Protein AF-A0A023UH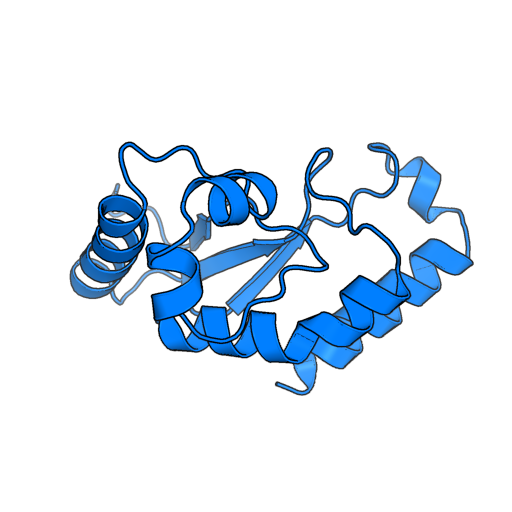D2-F1 (afdb_monomer_lite)

Foldseek 3Di:
DDPPAAEEEPAAFALLDDDDDVVRCLVCVVVVVLGGVDDDPHPVCVLVVLLVCCVVCVRHAYAHEYDDQRRYDPDLVSSLVCLVVVLVVCVVSVHNYYHYPDQVNNDPVVCVDPVSVVSVVSNVVSNVVD

Organism: Plasmodium relictum (NCBI:txid85471)

Secondary structure (DSSP, 8-state):
--TT--EEEEEEE-TT---S-HHHHHH-HHHHHHHB----S-HHHHHHHHHHHHHH-TTSEEEEEEE-TT---S-HHHHHHHHHHHHHHHHHHT--EEEEE--GGGSGGGGGSHHHHHHHHHHHHHHTT-

Radius of gyration: 14.9 Å; chains: 1; bounding box: 35×31×40 Å

InterPro domains:
  IPR001223 Glycoside hydrolase family 18, catalytic domain [PF00704] (8-129)
  IPR001223 Glycoside hydrolase family 18, catalytic domain [PS51910] (1-130)
  IPR017853 Glycoside hydrolase superfamily [SSF51445] (7-129)

Structure (mmCIF, N/CA/C/O backbone):
data_AF-A0A023UHD2-F1
#
_entry.id   AF-A0A023UHD2-F1
#
loop_
_atom_site.group_PDB
_atom_site.id
_atom_site.type_symbol
_atom_site.label_atom_id
_atom_site.label_alt_id
_atom_site.label_comp_id
_atom_site.label_asym_id
_atom_site.label_entity_id
_atom_site.label_seq_id
_atom_site.pdbx_PDB_ins_code
_atom_site.Cartn_x
_atom_site.Cartn_y
_atom_site.Cartn_z
_atom_site.occupancy
_atom_site.B_iso_or_equiv
_atom_site.auth_seq_id
_atom_site.auth_comp_id
_atom_site.auth_asym_id
_atom_site.auth_atom_id
_atom_site.pdbx_PDB_model_num
ATOM 1 N N . ILE A 1 1 ? -16.353 10.958 9.240 1.00 76.06 1 ILE A N 1
ATOM 2 C CA . ILE A 1 1 ? -16.731 10.467 7.891 1.00 76.06 1 ILE A CA 1
ATOM 3 C C . ILE A 1 1 ? -18.252 10.400 7.794 1.00 76.06 1 ILE A C 1
ATOM 5 O O . ILE A 1 1 ? -18.877 10.052 8.791 1.00 76.06 1 ILE A O 1
ATOM 9 N N . SER A 1 2 ? -18.831 10.785 6.648 1.00 87.00 2 SER A N 1
ATOM 10 C CA . SER A 1 2 ? -20.285 10.710 6.419 1.00 87.00 2 SER A CA 1
ATOM 11 C C . SER A 1 2 ? -20.798 9.273 6.627 1.00 87.00 2 SER A C 1
ATOM 13 O O . SER A 1 2 ? -20.087 8.331 6.258 1.00 87.00 2 SER A O 1
ATOM 15 N N . PRO A 1 3 ? -21.999 9.068 7.201 1.00 87.06 3 PRO A N 1
ATOM 16 C CA . PRO A 1 3 ? -22.605 7.737 7.288 1.00 87.06 3 PRO A CA 1
ATOM 17 C C . PRO A 1 3 ? -22.789 7.070 5.915 1.00 87.06 3 PRO A C 1
ATOM 19 O O . PRO A 1 3 ? -22.791 5.849 5.845 1.00 87.06 3 PRO A O 1
ATOM 22 N N . ASP A 1 4 ? -22.851 7.848 4.831 1.00 93.94 4 ASP A N 1
ATOM 23 C CA . ASP A 1 4 ? -23.072 7.335 3.470 1.00 93.94 4 ASP A CA 1
ATOM 24 C C . ASP A 1 4 ? -21.803 6.781 2.796 1.00 93.94 4 ASP A C 1
ATOM 26 O O . ASP A 1 4 ? -21.862 6.248 1.690 1.00 93.94 4 ASP A O 1
ATOM 30 N N . VAL A 1 5 ? -20.638 6.917 3.436 1.00 93.12 5 VAL A N 1
ATOM 31 C CA . VAL A 1 5 ? -19.379 6.351 2.934 1.00 93.12 5 VAL A CA 1
ATOM 32 C C . VAL A 1 5 ? -19.285 4.892 3.353 1.00 93.12 5 VAL A C 1
ATOM 34 O O . VAL A 1 5 ? -19.384 4.590 4.543 1.00 93.12 5 VAL A O 1
ATOM 37 N N . ASN A 1 6 ? -19.045 4.018 2.377 1.00 94.88 6 ASN A N 1
ATOM 38 C CA . ASN A 1 6 ? -18.867 2.574 2.546 1.00 94.88 6 ASN A CA 1
ATOM 39 C C . ASN A 1 6 ? -17.476 2.072 2.118 1.00 94.88 6 ASN A C 1
ATOM 41 O O . ASN A 1 6 ? -17.114 0.950 2.453 1.00 94.88 6 ASN A O 1
ATOM 45 N N . LEU A 1 7 ? -16.703 2.891 1.402 1.00 95.31 7 LEU A N 1
ATOM 46 C CA . LEU A 1 7 ? -15.370 2.576 0.905 1.00 95.31 7 LEU A CA 1
ATOM 47 C C . LEU A 1 7 ? -14.468 3.798 1.065 1.00 95.31 7 LEU A C 1
ATOM 49 O O . LEU A 1 7 ? -14.838 4.908 0.678 1.00 95.31 7 LEU A O 1
ATOM 53 N N . LEU A 1 8 ? -13.292 3.584 1.639 1.00 92.94 8 LEU A N 1
ATOM 54 C CA . LEU A 1 8 ? -12.259 4.589 1.815 1.00 92.94 8 LEU A CA 1
ATOM 55 C C . LEU A 1 8 ? -10.948 4.080 1.221 1.00 92.94 8 LEU A C 1
ATOM 57 O O . LEU A 1 8 ? -10.444 3.036 1.628 1.00 92.94 8 LEU A O 1
ATOM 61 N N . TYR A 1 9 ? -10.377 4.871 0.321 1.00 91.94 9 TYR A N 1
ATOM 62 C CA . TYR A 1 9 ? -9.018 4.689 -0.169 1.00 91.94 9 TYR A CA 1
ATOM 63 C C . TYR A 1 9 ? -8.084 5.585 0.638 1.00 91.94 9 TYR A C 1
ATOM 65 O O . TYR A 1 9 ? -8.305 6.794 0.740 1.00 91.94 9 TYR A O 1
ATOM 73 N N . LEU A 1 10 ? -7.049 4.994 1.225 1.00 89.00 10 LEU A N 1
ATOM 74 C CA . LEU A 1 10 ? -5.942 5.726 1.815 1.00 89.00 10 LEU A CA 1
ATOM 75 C C . LEU A 1 10 ? -4.848 5.842 0.761 1.00 89.00 10 LEU A C 1
ATOM 77 O O . LEU A 1 10 ? -4.076 4.912 0.531 1.00 89.00 10 LEU A O 1
ATOM 81 N N . SER A 1 11 ? -4.842 6.993 0.102 1.00 87.50 11 SER A N 1
ATOM 82 C CA . SER A 1 11 ? -3.989 7.297 -1.038 1.00 87.50 11 SER A CA 1
ATOM 83 C C . SER A 1 11 ? -2.846 8.228 -0.622 1.00 87.50 11 SER A C 1
ATOM 85 O O . SER A 1 11 ? -3.090 9.261 -0.004 1.00 87.50 11 SER A O 1
ATOM 87 N N . PHE A 1 12 ? -1.579 7.938 -0.909 1.00 88.25 12 PHE A N 1
ATOM 88 C CA . PHE A 1 12 ? -1.034 6.807 -1.675 1.00 88.25 12 PHE A CA 1
ATOM 89 C C . PHE A 1 12 ? 0.155 6.163 -0.955 1.00 88.25 12 PHE A C 1
ATOM 91 O O . PHE A 1 12 ? 0.739 6.770 -0.060 1.00 88.25 12 PHE A O 1
ATOM 98 N N . ALA A 1 13 ? 0.560 4.967 -1.373 1.00 90.62 13 ALA A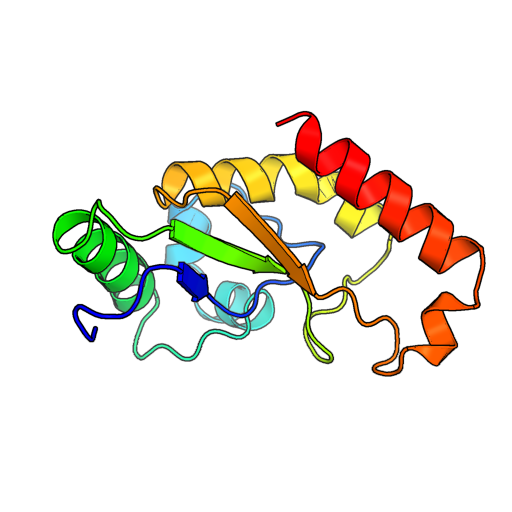 N 1
ATOM 99 C CA . ALA A 1 13 ? 1.855 4.371 -1.050 1.00 90.62 13 ALA A CA 1
ATOM 100 C C . ALA A 1 13 ? 2.570 3.893 -2.318 1.00 90.62 13 ALA A C 1
ATOM 102 O O . ALA A 1 13 ? 1.937 3.602 -3.329 1.00 90.62 13 ALA A O 1
ATOM 103 N N . LYS A 1 14 ? 3.904 3.818 -2.294 1.00 92.75 14 LYS A N 1
ATOM 104 C CA . LYS A 1 14 ? 4.659 3.314 -3.448 1.00 92.75 14 LYS A CA 1
ATOM 105 C C . LYS A 1 14 ? 4.449 1.815 -3.640 1.00 92.75 14 LYS A C 1
ATOM 107 O O . LYS A 1 14 ? 4.370 1.061 -2.673 1.00 92.75 14 LYS A O 1
ATOM 112 N N . LEU A 1 15 ? 4.470 1.368 -4.897 1.00 93.56 15 LEU A N 1
ATOM 113 C CA . LEU A 1 15 ? 4.373 -0.059 -5.230 1.00 93.56 15 LEU A CA 1
ATOM 114 C C . LEU A 1 15 ? 5.553 -0.879 -4.676 1.00 93.56 15 LEU A C 1
ATOM 116 O O . LEU A 1 15 ? 5.422 -2.086 -4.496 1.00 93.56 15 LEU A O 1
ATOM 120 N N . ASP A 1 16 ? 6.690 -0.234 -4.397 1.00 93.81 16 ASP A N 1
ATOM 121 C CA . ASP A 1 16 ? 7.899 -0.808 -3.794 1.00 93.81 16 ASP A CA 1
ATOM 122 C C . ASP A 1 16 ? 8.065 -0.466 -2.302 1.00 93.81 16 ASP A C 1
ATOM 124 O O . ASP A 1 16 ? 9.179 -0.526 -1.776 1.00 93.81 16 ASP A O 1
ATOM 128 N N . LEU A 1 17 ? 6.971 -0.113 -1.608 1.00 91.19 17 LEU A N 1
ATOM 129 C CA . LEU A 1 17 ? 6.983 0.154 -0.170 1.00 91.19 17 LEU A CA 1
ATOM 130 C C . LEU A 1 17 ? 7.608 -1.025 0.586 1.00 91.19 17 LEU A C 1
ATOM 132 O O . LEU A 1 17 ? 7.071 -2.128 0.624 1.00 91.19 17 LEU A O 1
ATOM 136 N N . SER A 1 18 ? 8.741 -0.774 1.232 1.00 87.81 18 SER A N 1
ATOM 137 C CA . SER A 1 18 ? 9.448 -1.763 2.035 1.00 87.81 18 SER A CA 1
ATOM 138 C C . SER A 1 18 ? 9.848 -1.144 3.361 1.00 87.81 18 SER A C 1
ATOM 140 O O . SER A 1 18 ? 10.351 -0.024 3.417 1.00 87.81 18 SER A O 1
ATOM 142 N N . TYR A 1 19 ? 9.663 -1.919 4.418 1.00 87.06 19 TYR A N 1
ATOM 143 C CA . TYR A 1 19 ? 10.009 -1.584 5.790 1.00 87.06 19 TYR A CA 1
ATOM 144 C C . TYR A 1 19 ? 10.426 -2.859 6.532 1.00 87.06 19 TYR A C 1
ATOM 146 O O . TYR A 1 19 ? 10.266 -3.958 5.991 1.00 87.06 19 TYR A O 1
ATOM 154 N N . ASP A 1 20 ? 11.010 -2.723 7.720 1.00 86.00 20 ASP A N 1
ATOM 155 C CA . ASP A 1 20 ? 11.401 -3.881 8.535 1.00 86.00 20 ASP A CA 1
ATOM 156 C C . ASP A 1 20 ? 10.294 -4.240 9.532 1.00 86.00 20 ASP A C 1
ATOM 158 O O . ASP A 1 20 ? 9.854 -5.384 9.588 1.00 86.00 20 ASP A O 1
ATOM 162 N N . ASP A 1 21 ? 9.801 -3.237 10.259 1.00 83.94 21 ASP A N 1
ATOM 163 C CA . ASP A 1 21 ? 8.625 -3.314 11.129 1.00 83.94 21 ASP A CA 1
ATOM 164 C C . ASP A 1 21 ? 7.948 -1.929 11.257 1.00 83.94 21 ASP A C 1
ATOM 166 O O . ASP A 1 21 ? 8.536 -0.901 10.897 1.00 83.94 21 ASP A O 1
ATOM 170 N N . ILE A 1 22 ? 6.712 -1.860 11.763 1.00 79.88 22 ILE A N 1
ATOM 171 C CA . ILE A 1 22 ? 6.010 -0.574 11.957 1.00 79.88 22 ILE A CA 1
ATOM 172 C C . ILE A 1 22 ? 6.793 0.392 12.856 1.00 79.88 22 ILE A C 1
ATOM 174 O O . ILE A 1 22 ? 6.740 1.608 12.658 1.00 79.88 22 ILE A O 1
ATOM 178 N N . SER A 1 23 ? 7.558 -0.121 13.822 1.00 82.88 23 SER A N 1
ATOM 179 C CA . SER A 1 23 ? 8.340 0.736 14.718 1.00 82.88 23 SER A CA 1
ATOM 180 C C . SER A 1 23 ? 9.457 1.454 13.952 1.00 82.88 23 SER A C 1
ATOM 182 O O . SER A 1 23 ? 9.734 2.622 14.228 1.00 82.88 23 SER A O 1
ATOM 184 N N . SER A 1 24 ? 10.041 0.805 12.940 1.00 82.00 24 SER A N 1
ATOM 185 C CA . SER A 1 24 ? 11.041 1.378 12.037 1.00 82.00 24 SER A CA 1
ATOM 186 C C . SER A 1 24 ? 10.467 2.521 11.192 1.00 82.00 24 SER A C 1
ATOM 188 O O . SER A 1 24 ? 11.138 3.542 11.007 1.00 82.00 24 SER A O 1
ATOM 190 N N . LEU A 1 25 ? 9.205 2.407 10.756 1.00 78.19 25 LEU A N 1
ATOM 191 C CA . LEU A 1 25 ? 8.496 3.470 10.038 1.00 78.19 25 LEU A CA 1
ATOM 192 C C . LEU A 1 25 ? 8.277 4.681 10.945 1.00 78.19 25 LEU A C 1
ATOM 194 O O . LEU A 1 25 ? 8.659 5.795 10.588 1.00 78.19 25 LEU A O 1
ATOM 198 N N . ILE A 1 26 ? 7.748 4.451 12.150 1.00 77.25 26 ILE A N 1
ATOM 199 C CA . ILE A 1 26 ? 7.510 5.493 13.161 1.00 77.25 26 ILE A CA 1
ATOM 200 C C . ILE A 1 26 ? 8.809 6.225 13.527 1.00 77.25 26 ILE A C 1
ATOM 202 O O . ILE A 1 26 ? 8.822 7.451 13.657 1.00 77.25 26 ILE A O 1
ATOM 206 N N . ALA A 1 27 ? 9.915 5.490 13.655 1.00 81.94 27 ALA A N 1
ATOM 207 C CA . ALA A 1 27 ? 11.223 6.048 13.977 1.00 81.94 27 ALA A CA 1
ATOM 208 C C . ALA A 1 27 ? 11.854 6.853 12.825 1.00 81.94 27 ALA A C 1
ATOM 210 O O . ALA A 1 27 ? 12.783 7.628 13.065 1.00 81.94 27 ALA A O 1
ATOM 211 N N . THR A 1 28 ? 11.358 6.715 11.588 1.00 80.25 28 THR A N 1
ATOM 212 C CA . THR A 1 28 ? 11.913 7.380 10.397 1.00 80.25 28 THR A CA 1
ATOM 213 C C . THR A 1 28 ? 10.861 8.167 9.588 1.00 80.25 28 THR A C 1
ATOM 215 O O . THR A 1 28 ? 10.652 7.906 8.401 1.00 80.25 28 THR A O 1
ATOM 218 N N . PRO A 1 29 ? 10.243 9.229 10.152 1.00 75.06 29 PRO A N 1
ATOM 219 C CA . PRO A 1 29 ? 9.116 9.921 9.512 1.00 75.06 29 PRO A CA 1
ATOM 220 C C . PRO A 1 29 ? 9.423 10.499 8.125 1.00 75.06 29 PRO A C 1
ATOM 222 O O . PRO A 1 29 ? 8.549 10.544 7.267 1.00 75.06 29 PRO A O 1
ATOM 225 N N . ALA A 1 30 ? 10.658 10.949 7.886 1.00 78.62 30 ALA A N 1
ATOM 226 C CA . ALA A 1 30 ? 11.061 11.480 6.583 1.00 78.62 30 ALA A CA 1
ATOM 227 C C . ALA A 1 30 ? 11.147 10.390 5.500 1.00 78.62 30 ALA A C 1
ATOM 229 O O . ALA A 1 30 ? 10.818 10.656 4.346 1.00 78.62 30 ALA A O 1
ATOM 230 N N . LEU A 1 31 ? 11.571 9.176 5.873 1.00 75.12 31 LEU A N 1
ATOM 231 C CA . LEU A 1 31 ? 11.590 8.023 4.975 1.00 75.12 31 LEU A CA 1
ATOM 232 C C . LEU A 1 31 ? 10.163 7.550 4.703 1.00 75.12 31 LEU A C 1
ATOM 234 O O . LEU A 1 31 ? 9.798 7.358 3.554 1.00 75.12 31 LEU A O 1
ATOM 238 N N . PHE A 1 32 ? 9.327 7.450 5.735 1.00 78.94 32 PHE A N 1
ATOM 239 C CA . PHE A 1 32 ? 7.924 7.088 5.548 1.00 78.94 32 PHE A CA 1
ATOM 240 C C . PHE A 1 32 ? 7.212 8.053 4.594 1.00 78.94 32 PHE A C 1
ATOM 242 O O . PHE A 1 32 ? 6.608 7.611 3.623 1.00 78.94 32 PHE A O 1
ATOM 249 N N . LYS A 1 33 ? 7.392 9.369 4.781 1.00 77.94 33 LYS A N 1
ATOM 250 C CA . LYS A 1 33 ? 6.838 10.398 3.887 1.00 77.94 33 LYS A CA 1
ATOM 251 C C . LYS A 1 33 ? 7.326 10.296 2.438 1.00 77.94 33 LYS A C 1
ATOM 253 O O . LYS A 1 33 ? 6.645 10.774 1.544 1.00 77.94 33 LYS A O 1
ATOM 258 N N . SER A 1 34 ? 8.505 9.732 2.171 1.00 78.75 34 SER A N 1
ATOM 259 C CA . SER A 1 34 ? 8.962 9.541 0.786 1.00 78.75 34 SER A CA 1
ATOM 260 C C . SER A 1 34 ? 8.374 8.287 0.138 1.00 78.75 34 SER A C 1
ATOM 262 O O . SER A 1 34 ? 8.341 8.190 -1.088 1.00 78.75 34 SER A O 1
ATOM 264 N N . LEU A 1 35 ? 7.908 7.339 0.953 1.00 80.00 35 LEU A N 1
ATOM 265 C CA . LEU A 1 35 ? 7.295 6.085 0.527 1.00 80.00 35 LEU A CA 1
ATOM 266 C C . LEU A 1 35 ? 5.765 6.167 0.437 1.00 80.00 35 LEU A C 1
ATOM 268 O O . LEU A 1 35 ? 5.144 5.266 -0.128 1.00 80.00 35 LEU A O 1
ATOM 272 N N . ILE A 1 36 ? 5.162 7.232 0.967 1.00 74.75 36 ILE A N 1
ATOM 273 C CA . ILE A 1 36 ? 3.717 7.458 0.943 1.00 74.75 36 ILE A CA 1
ATOM 274 C C . ILE A 1 36 ? 3.373 8.886 0.524 1.00 74.75 36 ILE A C 1
ATOM 276 O O . ILE A 1 36 ? 4.116 9.825 0.786 1.00 74.75 36 ILE A O 1
ATOM 280 N N . GLY A 1 37 ? 2.209 9.062 -0.085 1.00 61.78 37 GLY A N 1
ATOM 281 C CA . GLY A 1 37 ? 1.642 10.358 -0.449 1.00 61.78 37 GLY A CA 1
ATOM 282 C C . GLY A 1 37 ? 0.703 10.974 0.550 1.00 61.78 37 GLY A C 1
ATOM 283 O O . GLY A 1 37 ? 0.022 11.945 0.245 1.00 61.78 37 GLY A O 1
ATOM 284 N N . LEU A 1 38 ? 0.659 10.393 1.736 1.00 67.31 38 LEU A N 1
ATOM 285 C CA . LEU A 1 38 ? -0.269 10.787 2.767 1.00 67.31 38 LEU A CA 1
ATOM 286 C C . LEU A 1 38 ? 0.214 12.083 3.417 1.00 67.31 38 LEU A C 1
ATOM 288 O O . LEU A 1 38 ? 1.329 12.174 3.938 1.00 67.31 38 LEU A O 1
ATOM 292 N N . GLU A 1 39 ? -0.642 13.098 3.396 1.00 61.12 39 GLU A N 1
ATOM 293 C CA . GLU A 1 39 ? -0.445 14.301 4.190 1.00 61.12 39 GLU A CA 1
ATOM 294 C C . GLU A 1 39 ? -0.849 14.016 5.639 1.00 61.12 39 GLU A C 1
ATOM 296 O O . GLU A 1 39 ? -1.992 13.669 5.929 1.00 61.12 39 GLU A O 1
ATOM 301 N N . TYR A 1 40 ? 0.096 14.164 6.564 1.00 67.25 40 TYR A N 1
ATOM 302 C CA . TYR A 1 40 ? -0.133 13.991 7.994 1.00 67.25 40 TYR A CA 1
ATOM 303 C C . TYR A 1 40 ? 0.616 15.061 8.795 1.00 67.25 40 TYR A C 1
ATOM 305 O O . TYR A 1 40 ? 1.650 15.576 8.361 1.00 67.25 40 TYR A O 1
ATOM 313 N N . ILE A 1 41 ? 0.100 15.390 9.983 1.00 60.88 41 ILE A N 1
ATOM 314 C CA . ILE A 1 41 ? 0.743 16.332 10.917 1.00 60.88 41 ILE A CA 1
ATOM 315 C C . ILE A 1 41 ? 1.897 15.636 11.659 1.00 60.88 41 ILE A C 1
ATOM 317 O O . ILE A 1 41 ? 2.970 16.216 11.821 1.00 60.88 41 ILE A O 1
ATOM 321 N N . GLY A 1 42 ? 1.711 14.363 12.018 1.00 66.00 42 GLY A N 1
ATOM 322 C CA . GLY A 1 42 ? 2.761 13.459 12.485 1.00 66.00 42 GLY A CA 1
ATOM 323 C C . GLY A 1 42 ? 2.432 11.998 12.152 1.00 66.00 42 GLY A C 1
ATOM 324 O O . GLY A 1 42 ? 1.291 11.640 11.859 1.00 66.00 42 GLY A O 1
ATOM 325 N N . ILE A 1 43 ? 3.469 11.159 12.092 1.00 67.81 43 ILE A N 1
ATOM 326 C CA . ILE A 1 43 ? 3.340 9.761 11.654 1.00 67.81 43 ILE A CA 1
ATOM 327 C C . ILE A 1 43 ? 2.457 8.955 12.610 1.00 67.81 43 ILE A C 1
ATOM 329 O O . ILE A 1 43 ? 1.669 8.120 12.182 1.00 67.81 43 ILE A O 1
ATOM 333 N N . ASN A 1 44 ? 2.536 9.259 13.906 1.00 71.25 44 ASN A N 1
ATOM 334 C CA . ASN A 1 44 ? 1.723 8.615 14.928 1.00 71.25 44 ASN A CA 1
ATOM 335 C C . ASN A 1 44 ? 0.247 8.974 14.760 1.00 71.25 44 ASN A C 1
ATOM 337 O O . ASN A 1 44 ? -0.609 8.113 14.920 1.00 71.25 44 ASN A O 1
ATOM 341 N N . GLU A 1 45 ? -0.054 10.227 14.425 1.00 74.06 45 GLU A N 1
ATOM 342 C CA . GLU A 1 45 ? -1.402 10.702 14.140 1.00 74.06 45 GLU A CA 1
ATOM 343 C C . GLU A 1 45 ? -2.002 9.953 12.950 1.00 74.06 45 GLU A C 1
ATOM 345 O O . GLU A 1 45 ? -3.135 9.507 13.056 1.00 74.06 45 GLU A O 1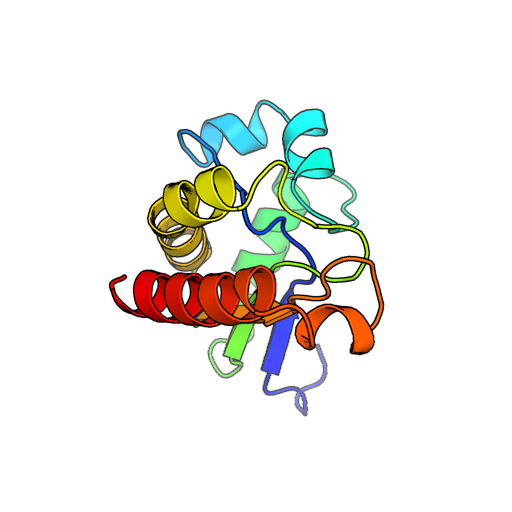
ATOM 350 N N . TYR A 1 46 ? -1.233 9.687 11.889 1.00 75.19 46 TYR A N 1
ATOM 351 C CA . TYR A 1 46 ? -1.713 8.887 10.755 1.00 75.19 46 TYR A CA 1
ATOM 352 C C . TYR A 1 46 ? -2.174 7.479 11.171 1.00 75.19 46 TYR A C 1
ATOM 354 O O . TYR A 1 46 ? -3.322 7.096 10.932 1.00 75.19 46 TYR A O 1
ATOM 362 N N . PHE A 1 47 ? -1.293 6.716 11.826 1.00 75.25 47 PHE A N 1
ATOM 363 C CA . PHE A 1 47 ? -1.616 5.362 12.287 1.00 75.25 47 PHE A CA 1
ATOM 364 C C . PHE A 1 47 ? -2.786 5.386 13.281 1.00 75.25 47 PHE A C 1
ATOM 366 O O . PHE A 1 47 ? -3.699 4.563 13.207 1.00 75.25 47 PHE A O 1
ATOM 373 N N . ASN A 1 48 ? -2.802 6.368 14.183 1.00 79.38 48 ASN A N 1
ATOM 374 C CA . ASN A 1 48 ? -3.872 6.531 15.157 1.00 79.38 48 ASN A CA 1
ATOM 375 C C . ASN A 1 48 ? -5.211 6.890 14.508 1.00 79.38 48 ASN A C 1
ATOM 377 O O . ASN A 1 48 ? -6.226 6.355 14.944 1.00 79.38 48 ASN A O 1
ATOM 381 N N . ASP A 1 49 ? -5.238 7.751 13.495 1.00 82.62 49 ASP A N 1
ATOM 382 C CA . ASP A 1 49 ? -6.460 8.169 12.807 1.00 82.62 49 ASP A CA 1
ATOM 383 C C . ASP A 1 49 ? -7.062 7.011 12.013 1.00 82.62 49 ASP A C 1
ATOM 385 O O . ASP A 1 49 ? -8.269 6.773 12.086 1.00 82.62 49 ASP A O 1
ATOM 389 N N . ALA A 1 50 ? -6.224 6.229 11.330 1.00 82.38 50 ALA A N 1
ATOM 390 C CA . ALA A 1 50 ? -6.645 5.022 10.630 1.00 82.38 50 ALA A CA 1
ATOM 391 C C . ALA A 1 50 ? -7.245 3.983 11.600 1.00 82.38 50 ALA A C 1
ATOM 393 O O . ALA A 1 50 ? -8.361 3.496 11.392 1.00 82.38 50 ALA A O 1
ATOM 394 N N . LEU A 1 51 ? -6.562 3.716 12.720 1.00 83.69 51 LEU A N 1
ATOM 395 C CA . LEU A 1 51 ? -7.041 2.799 13.760 1.00 83.69 51 LEU A CA 1
ATOM 396 C C . LEU A 1 51 ? -8.309 3.310 14.461 1.00 83.69 51 LEU A C 1
ATOM 398 O O . LEU A 1 51 ? -9.213 2.529 14.771 1.00 83.69 51 LEU A O 1
ATOM 402 N N . GLN A 1 52 ? -8.397 4.611 14.743 1.00 87.31 52 GLN A N 1
ATOM 403 C CA . GLN A 1 52 ? -9.584 5.225 15.344 1.00 87.31 52 GLN A CA 1
ATOM 404 C C . GLN A 1 52 ? -10.774 5.177 14.392 1.00 87.31 52 GLN A C 1
ATOM 406 O O . GLN A 1 52 ? -11.880 4.847 14.822 1.00 87.31 52 GLN A O 1
ATOM 411 N N . LEU A 1 53 ? -10.552 5.444 13.104 1.00 87.62 53 LEU A N 1
ATOM 412 C CA . LEU A 1 53 ? -11.586 5.328 12.091 1.00 87.62 53 LEU A CA 1
ATOM 413 C C . LEU A 1 53 ? -12.099 3.892 11.994 1.00 87.62 53 LEU A C 1
ATOM 415 O O . LEU A 1 53 ? -13.309 3.693 12.042 1.00 87.62 53 LEU A O 1
ATOM 419 N N . ARG A 1 54 ? -11.204 2.900 11.938 1.00 88.56 54 ARG A N 1
ATOM 420 C CA . ARG A 1 54 ? -11.578 1.479 11.918 1.00 88.56 54 ARG A CA 1
ATOM 421 C C . ARG A 1 54 ? -12.434 1.088 13.122 1.00 88.56 54 ARG A C 1
ATOM 423 O O . ARG A 1 54 ? -13.442 0.408 12.965 1.00 88.56 54 ARG A O 1
ATOM 430 N N . LYS A 1 55 ? -12.093 1.576 14.320 1.00 90.25 55 LYS A N 1
ATOM 431 C CA . LYS A 1 55 ? -12.908 1.369 15.533 1.00 90.25 55 LYS A CA 1
ATOM 432 C C . LYS A 1 55 ? -14.279 2.041 15.448 1.00 90.25 55 LYS A C 1
ATOM 434 O O . LYS A 1 55 ? -15.260 1.474 15.919 1.00 90.25 55 LYS A O 1
ATOM 439 N N . ALA A 1 56 ? -14.346 3.250 14.895 1.00 91.75 56 ALA A N 1
ATOM 440 C CA . ALA A 1 56 ? -15.580 4.028 14.809 1.00 91.75 56 ALA A CA 1
ATOM 441 C C . ALA A 1 56 ? -16.515 3.564 13.679 1.00 91.75 56 ALA A C 1
ATOM 443 O O . ALA A 1 56 ? -17.728 3.744 13.776 1.00 91.75 56 ALA A O 1
ATOM 444 N N . ARG A 1 57 ? -15.953 3.003 12.605 1.00 92.44 57 ARG A N 1
ATOM 445 C CA . ARG A 1 57 ? -16.642 2.567 11.388 1.00 92.44 57 ARG A CA 1
ATOM 446 C C . ARG A 1 57 ? -16.148 1.178 10.961 1.00 92.44 57 ARG A C 1
ATOM 448 O O . ARG A 1 57 ? -15.474 1.060 9.944 1.00 92.44 57 ARG A O 1
ATOM 455 N N . PRO A 1 58 ? -16.469 0.113 11.715 1.00 92.19 58 PRO A N 1
ATOM 456 C CA . PRO A 1 58 ? -16.111 -1.253 11.321 1.00 92.19 58 PRO A CA 1
ATOM 457 C C . PRO A 1 58 ? -16.883 -1.743 10.080 1.00 92.19 58 PRO A C 1
ATOM 459 O O . PRO A 1 58 ? -16.611 -2.825 9.577 1.00 92.19 58 PRO A O 1
ATOM 462 N N . ASP A 1 59 ? -17.877 -0.977 9.624 1.00 93.75 59 ASP A N 1
ATOM 463 C CA . ASP A 1 59 ? -18.756 -1.278 8.496 1.00 93.75 59 ASP A CA 1
ATOM 464 C C . ASP A 1 59 ? -18.210 -0.831 7.131 1.00 93.75 59 ASP A C 1
ATOM 466 O O . ASP A 1 59 ? -18.737 -1.258 6.105 1.00 93.75 59 ASP A O 1
ATOM 470 N N . ILE A 1 60 ? -17.194 0.038 7.099 1.00 95.06 60 ILE A N 1
ATOM 471 C CA . ILE A 1 60 ? -16.628 0.537 5.839 1.00 95.06 60 ILE A CA 1
ATOM 472 C C . ILE A 1 60 ? -15.461 -0.333 5.392 1.00 95.06 60 ILE A C 1
ATOM 474 O O . ILE A 1 60 ? -14.707 -0.837 6.216 1.00 95.06 60 ILE A O 1
ATOM 478 N N . ILE A 1 61 ? -15.256 -0.440 4.087 1.00 96.31 61 ILE A N 1
ATOM 479 C CA . ILE A 1 61 ? -14.060 -1.045 3.507 1.00 96.31 61 ILE A CA 1
ATOM 480 C C . ILE A 1 61 ? -12.955 0.021 3.494 1.00 96.31 61 ILE A C 1
ATOM 482 O O . ILE A 1 61 ? -13.168 1.121 2.985 1.00 96.31 61 ILE A O 1
ATOM 486 N N . MET A 1 62 ? -11.790 -0.264 4.069 1.00 94.81 62 MET A N 1
ATOM 487 C CA . MET A 1 62 ? -10.598 0.589 4.022 1.00 94.81 62 MET A CA 1
ATOM 488 C C . MET A 1 62 ? -9.521 -0.084 3.181 1.00 94.81 62 MET A C 1
ATOM 490 O O . MET A 1 62 ? -9.101 -1.187 3.506 1.00 94.81 62 MET A O 1
ATOM 494 N N . LEU A 1 63 ? -9.060 0.580 2.124 1.00 95.38 63 LEU A N 1
ATOM 495 C CA . LEU A 1 63 ? -8.023 0.066 1.232 1.00 95.38 63 LEU A CA 1
ATOM 496 C C . LEU A 1 63 ? -6.791 0.966 1.271 1.00 95.38 63 LEU A C 1
ATOM 498 O O . LEU A 1 63 ? -6.920 2.191 1.277 1.00 95.38 63 LEU A O 1
ATOM 502 N N . LEU A 1 64 ? -5.599 0.369 1.240 1.00 93.06 64 LEU A N 1
ATOM 503 C CA . LEU A 1 64 ? -4.369 1.100 0.936 1.00 93.06 64 LEU A CA 1
ATOM 504 C C . LEU A 1 64 ? -4.239 1.225 -0.585 1.00 93.06 64 LEU A C 1
ATOM 506 O O . LEU A 1 64 ? -4.182 0.208 -1.272 1.00 93.06 64 LEU A O 1
ATOM 510 N N . SER A 1 65 ? -4.183 2.448 -1.110 1.00 94.75 65 SER A N 1
ATOM 511 C CA . SER A 1 65 ? -4.002 2.677 -2.547 1.00 94.75 65 SER A CA 1
ATOM 512 C C . SER A 1 65 ? -2.516 2.783 -2.890 1.00 94.75 65 SER A C 1
ATOM 514 O O . SER A 1 65 ? -1.792 3.616 -2.336 1.00 94.75 65 SER A O 1
ATOM 516 N N . LEU A 1 66 ? -2.050 1.905 -3.776 1.00 94.38 66 LEU A N 1
ATOM 517 C CA . LEU A 1 66 ? -0.665 1.812 -4.226 1.00 94.38 66 LEU A CA 1
ATOM 518 C C . LEU A 1 66 ? -0.512 2.485 -5.585 1.00 94.38 66 LEU A C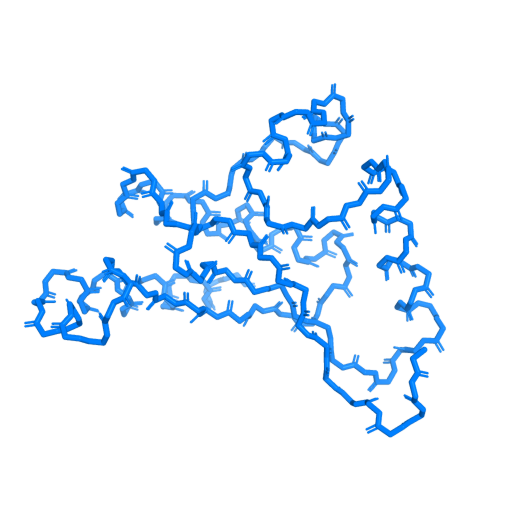 1
ATOM 520 O O . LEU A 1 66 ? -1.162 2.080 -6.544 1.00 94.38 66 LEU A O 1
ATOM 524 N N . GLY A 1 67 ? 0.408 3.437 -5.690 1.00 91.75 67 GLY A N 1
ATOM 525 C CA . GLY A 1 67 ? 0.671 4.163 -6.926 1.00 91.75 67 GLY A CA 1
ATOM 526 C C . GLY A 1 67 ? 0.024 5.541 -6.966 1.00 91.75 67 GLY A C 1
ATOM 527 O O . GLY A 1 67 ? 0.237 6.357 -6.076 1.00 91.75 67 GLY A O 1
ATOM 528 N N . GLY A 1 68 ? -0.666 5.843 -8.053 1.00 88.06 68 GLY A N 1
ATOM 529 C CA . GLY A 1 68 ? -0.885 7.195 -8.539 1.00 88.06 68 GLY A CA 1
ATOM 530 C C . GLY A 1 68 ? 0.361 7.737 -9.249 1.00 88.06 68 GLY A C 1
ATOM 531 O O . GLY A 1 68 ? 1.484 7.236 -9.079 1.00 88.06 68 GLY A O 1
ATOM 532 N N . GLU A 1 69 ? 0.173 8.791 -10.042 1.00 83.38 69 GLU A N 1
ATOM 533 C CA . GLU A 1 69 ? 1.192 9.423 -10.895 1.00 83.38 69 GLU A CA 1
ATOM 534 C C . GLU A 1 69 ? 2.568 9.594 -10.215 1.00 83.38 69 GLU A C 1
ATOM 536 O O . GLU A 1 69 ? 3.611 9.381 -10.835 1.00 83.38 69 GLU A O 1
ATOM 541 N N . ASN A 1 70 ? 2.585 9.906 -8.913 1.00 84.44 70 ASN A N 1
ATOM 542 C CA . ASN A 1 70 ? 3.793 10.271 -8.170 1.00 84.44 70 ASN A CA 1
ATOM 543 C C . ASN A 1 70 ? 4.403 9.160 -7.286 1.00 84.44 70 ASN A C 1
ATOM 545 O O . ASN A 1 70 ? 5.490 9.370 -6.742 1.00 84.44 70 ASN A O 1
ATOM 549 N N . TYR A 1 71 ? 3.778 7.982 -7.149 1.00 87.88 71 TYR A N 1
ATOM 550 C CA . TYR A 1 71 ? 4.264 6.901 -6.260 1.00 87.88 71 TYR A CA 1
ATOM 551 C C . TYR A 1 71 ? 4.672 5.644 -7.027 1.00 87.88 71 TYR A C 1
ATOM 553 O O . TYR A 1 71 ? 4.366 4.507 -6.665 1.00 87.88 71 TYR A O 1
ATOM 561 N N . GLN A 1 72 ? 5.428 5.868 -8.096 1.00 86.94 72 GLN A N 1
ATOM 562 C CA . GLN A 1 72 ? 6.005 4.816 -8.921 1.00 86.94 72 GLN A CA 1
ATOM 563 C C . GLN A 1 72 ? 7.156 4.099 -8.195 1.00 86.94 72 GLN A C 1
ATOM 565 O O . GLN A 1 72 ? 7.895 4.731 -7.427 1.00 86.94 72 GLN A O 1
ATOM 570 N N . PRO A 1 73 ? 7.355 2.794 -8.441 1.00 90.44 73 PRO A N 1
ATOM 571 C CA . PRO A 1 73 ? 8.452 2.062 -7.831 1.00 90.44 73 PRO A CA 1
ATOM 572 C C . PRO A 1 73 ? 9.802 2.476 -8.427 1.00 90.44 73 PRO A C 1
ATOM 574 O O . PRO A 1 73 ? 9.888 2.888 -9.584 1.00 90.44 73 PRO A O 1
ATOM 577 N N . ILE A 1 74 ? 10.883 2.315 -7.662 1.00 89.81 74 ILE A N 1
ATOM 578 C CA . ILE A 1 74 ? 12.253 2.536 -8.147 1.00 89.81 74 ILE A CA 1
ATOM 579 C C . ILE A 1 74 ? 12.628 1.549 -9.261 1.00 89.81 74 ILE A C 1
ATOM 581 O O . ILE A 1 74 ? 13.404 1.878 -10.157 1.00 89.81 74 ILE A O 1
ATOM 585 N N . SER A 1 75 ? 12.068 0.338 -9.211 1.00 92.62 75 SER A N 1
ATOM 586 C CA . SER A 1 75 ? 12.145 -0.671 -10.263 1.00 92.62 75 SER A CA 1
ATOM 587 C C . SER A 1 75 ? 10.983 -1.662 -10.154 1.00 92.62 75 SER A C 1
ATOM 589 O O . SER A 1 75 ? 10.400 -1.848 -9.085 1.00 92.62 75 SER A O 1
ATOM 591 N N . LEU A 1 76 ? 10.663 -2.337 -11.261 1.00 93.25 76 LEU A N 1
ATOM 592 C CA . LEU A 1 76 ? 9.612 -3.361 -11.293 1.00 93.25 76 LEU A CA 1
ATOM 593 C C . LEU A 1 76 ? 9.948 -4.554 -10.379 1.00 93.25 76 LEU A C 1
ATOM 595 O O . LEU A 1 76 ? 9.071 -5.076 -9.697 1.00 93.25 76 LEU A O 1
ATOM 599 N N . ASP A 1 77 ? 11.225 -4.938 -10.297 1.00 95.50 77 ASP A N 1
ATOM 600 C CA . ASP A 1 77 ? 11.681 -5.999 -9.392 1.00 95.50 77 ASP A CA 1
ATOM 601 C C . ASP A 1 77 ? 11.540 -5.600 -7.919 1.00 95.50 77 ASP A C 1
ATOM 603 O O . ASP A 1 77 ? 11.147 -6.423 -7.094 1.00 95.50 77 ASP A O 1
ATOM 607 N N . ALA A 1 78 ? 11.825 -4.338 -7.573 1.00 95.25 78 ALA A N 1
ATOM 608 C CA . ALA A 1 78 ? 11.641 -3.846 -6.210 1.00 95.25 78 ALA A CA 1
ATOM 609 C C . ALA A 1 78 ? 10.167 -3.922 -5.788 1.00 95.25 78 ALA A C 1
ATOM 611 O O . ALA A 1 78 ? 9.881 -4.398 -4.693 1.00 95.25 78 ALA A O 1
ATOM 612 N N . ALA A 1 79 ? 9.245 -3.552 -6.682 1.00 95.50 79 ALA A N 1
ATOM 613 C CA . ALA A 1 79 ? 7.811 -3.707 -6.449 1.00 95.50 79 ALA A CA 1
ATOM 614 C C . ALA A 1 79 ? 7.399 -5.180 -6.303 1.00 95.50 79 ALA A C 1
ATOM 616 O O . ALA A 1 79 ? 6.667 -5.544 -5.392 1.00 95.50 79 ALA A O 1
ATOM 617 N N . LEU A 1 80 ? 7.898 -6.081 -7.151 1.00 96.81 80 LEU A N 1
ATOM 618 C CA . LEU A 1 80 ? 7.595 -7.504 -6.978 1.00 96.81 80 LEU A CA 1
ATOM 619 C C . LEU A 1 80 ? 8.122 -8.040 -5.640 1.00 96.81 80 LEU A C 1
ATOM 621 O O . LEU A 1 80 ? 7.500 -8.922 -5.058 1.00 96.81 80 LEU A O 1
ATOM 625 N N . ASN A 1 81 ? 9.241 -7.532 -5.132 1.00 96.38 81 ASN A N 1
ATOM 626 C CA . ASN A 1 81 ? 9.825 -7.982 -3.867 1.00 96.38 81 ASN A CA 1
ATOM 627 C C . ASN A 1 81 ? 9.168 -7.370 -2.618 1.00 96.38 81 ASN A C 1
ATOM 629 O O . ASN A 1 81 ? 9.386 -7.886 -1.524 1.00 96.38 81 ASN A O 1
ATOM 633 N N . SER A 1 82 ? 8.369 -6.310 -2.751 1.00 95.12 82 SER A N 1
ATOM 634 C CA . SER A 1 82 ? 7.696 -5.643 -1.628 1.00 95.12 82 SER A CA 1
ATOM 635 C C . SER A 1 82 ? 6.298 -6.182 -1.316 1.00 95.12 82 SER A C 1
ATOM 637 O O . SER A 1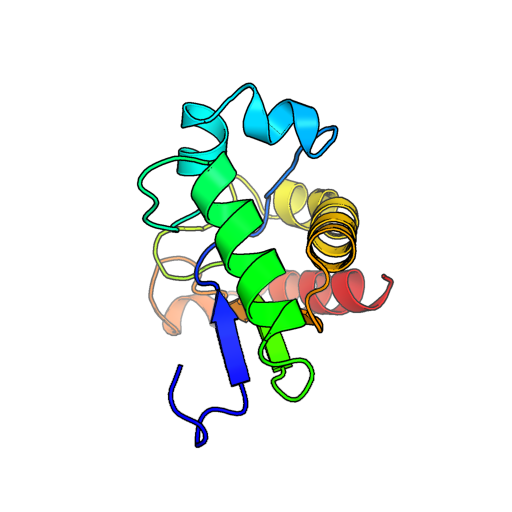 82 ? 5.757 -5.842 -0.268 1.00 95.12 82 SER A O 1
ATOM 639 N N . THR A 1 83 ? 5.702 -7.015 -2.177 1.00 96.06 83 THR A N 1
ATOM 640 C CA . THR A 1 83 ? 4.284 -7.420 -2.071 1.00 96.06 83 THR A CA 1
ATOM 641 C C . THR A 1 83 ? 3.905 -8.012 -0.712 1.00 96.06 83 THR A C 1
ATOM 643 O O . THR A 1 83 ? 2.869 -7.650 -0.169 1.00 96.06 83 THR A O 1
ATOM 646 N N . GLU A 1 84 ? 4.758 -8.866 -0.136 1.00 95.62 84 GLU A N 1
ATOM 647 C CA . GLU A 1 84 ? 4.538 -9.457 1.195 1.00 95.62 84 GLU A CA 1
ATOM 648 C C . GLU A 1 84 ? 4.520 -8.386 2.290 1.00 95.62 84 GLU A C 1
ATOM 650 O O . GLU A 1 84 ? 3.643 -8.365 3.145 1.00 95.62 84 GLU A O 1
ATOM 655 N N . LYS A 1 85 ? 5.471 -7.448 2.241 1.00 93.31 85 LYS A N 1
ATOM 656 C CA . LYS A 1 85 ? 5.557 -6.358 3.218 1.00 93.31 85 LYS A CA 1
ATOM 657 C C . LYS A 1 85 ? 4.337 -5.451 3.133 1.00 93.31 85 LYS A C 1
ATOM 659 O O . LYS A 1 85 ? 3.817 -5.026 4.153 1.00 93.31 85 LYS A O 1
ATOM 664 N N . ILE A 1 86 ? 3.864 -5.168 1.923 1.00 94.31 86 ILE A N 1
ATOM 665 C CA . ILE A 1 86 ? 2.659 -4.363 1.717 1.00 94.31 86 ILE A CA 1
ATOM 666 C C . ILE A 1 86 ? 1.427 -5.067 2.296 1.00 94.31 86 ILE A C 1
ATOM 668 O O . ILE A 1 86 ? 0.644 -4.417 2.985 1.00 94.31 86 ILE A O 1
ATOM 672 N N . ALA A 1 87 ? 1.275 -6.373 2.063 1.00 93.94 87 ALA A N 1
ATOM 673 C CA . ALA A 1 87 ? 0.190 -7.155 2.652 1.00 93.94 87 ALA A CA 1
ATOM 674 C C . ALA A 1 87 ? 0.253 -7.141 4.189 1.00 93.94 87 ALA A C 1
ATOM 676 O O . ALA A 1 87 ? -0.740 -6.820 4.838 1.00 93.94 87 ALA A O 1
ATOM 677 N N . ASN A 1 88 ? 1.442 -7.342 4.766 1.00 92.75 88 ASN A N 1
ATOM 678 C CA . ASN A 1 88 ? 1.640 -7.244 6.213 1.00 92.75 88 ASN A CA 1
ATOM 679 C C . ASN A 1 88 ? 1.233 -5.868 6.756 1.00 92.75 88 ASN A C 1
ATOM 681 O O . ASN A 1 88 ? 0.587 -5.797 7.794 1.00 92.75 88 ASN A O 1
ATOM 685 N N . LEU A 1 89 ? 1.547 -4.773 6.054 1.00 88.44 89 LEU A N 1
ATOM 686 C CA . LEU A 1 89 ? 1.161 -3.433 6.503 1.00 88.44 89 LEU A CA 1
ATOM 687 C C . LEU A 1 89 ? -0.356 -3.248 6.503 1.00 88.44 89 LEU A C 1
ATOM 689 O O . LEU A 1 89 ? -0.898 -2.635 7.419 1.00 88.44 89 LEU A O 1
ATOM 693 N N . VAL A 1 90 ? -1.037 -3.750 5.471 1.00 91.75 90 VAL A N 1
ATOM 694 C CA . VAL A 1 90 ? -2.504 -3.719 5.365 1.00 91.75 90 VAL A CA 1
ATOM 695 C C . VAL A 1 90 ? -3.131 -4.460 6.544 1.00 91.75 90 VAL A C 1
ATOM 697 O O . VAL A 1 90 ? -4.008 -3.900 7.206 1.00 91.75 90 VAL A O 1
ATOM 700 N N . ASP A 1 91 ? -2.617 -5.644 6.876 1.00 91.44 91 ASP A N 1
ATOM 701 C CA . ASP A 1 91 ? -3.066 -6.429 8.028 1.00 91.44 91 ASP A CA 1
ATOM 702 C C . ASP A 1 91 ? -2.774 -5.729 9.362 1.00 91.44 91 ASP A C 1
ATOM 704 O O . ASP A 1 91 ? -3.652 -5.615 10.221 1.00 91.44 91 ASP A O 1
ATOM 708 N N . GLU A 1 92 ? -1.558 -5.207 9.541 1.00 86.88 92 GLU A N 1
ATOM 709 C CA . GLU A 1 92 ? -1.136 -4.496 10.753 1.00 86.88 92 GLU A CA 1
ATOM 710 C C . GLU A 1 92 ? -1.963 -3.222 11.000 1.00 86.88 92 GLU A C 1
ATOM 712 O O . GLU A 1 92 ? -2.238 -2.857 12.148 1.00 86.88 92 GLU A O 1
ATOM 717 N N . LEU A 1 93 ? -2.386 -2.551 9.926 1.00 84.62 93 LEU A N 1
ATOM 718 C CA . LEU A 1 93 ? -3.274 -1.389 9.958 1.00 84.62 93 LEU A CA 1
ATOM 719 C C . LEU A 1 93 ? -4.754 -1.752 10.143 1.00 84.62 93 LEU A C 1
ATOM 721 O O . LEU A 1 93 ? -5.565 -0.868 10.441 1.00 84.62 93 LEU A O 1
ATOM 725 N N . GLY A 1 94 ? -5.115 -3.026 9.977 1.00 88.12 94 GLY A N 1
ATOM 726 C CA . GLY A 1 94 ? -6.497 -3.499 9.999 1.00 88.12 94 GLY A CA 1
ATOM 727 C C . GLY A 1 94 ? -7.315 -3.011 8.802 1.00 88.12 94 GLY A C 1
ATOM 728 O O . GLY A 1 94 ? -8.494 -2.679 8.961 1.00 88.12 94 GLY A O 1
ATOM 729 N N . PHE A 1 95 ? -6.677 -2.886 7.637 1.00 93.00 95 PHE A N 1
ATOM 730 C CA . PHE A 1 95 ? -7.332 -2.538 6.377 1.00 93.00 95 PHE A CA 1
ATOM 731 C C . PHE A 1 95 ? -7.905 -3.791 5.719 1.00 93.00 95 PHE A C 1
ATOM 733 O O . PHE A 1 95 ? -7.487 -4.911 5.986 1.00 93.00 95 PHE A O 1
ATOM 740 N N . ASP A 1 96 ? -8.890 -3.586 4.855 1.00 95.69 96 ASP A N 1
ATOM 741 C CA . ASP A 1 96 ? -9.652 -4.647 4.200 1.00 95.69 96 ASP A CA 1
ATOM 742 C C . ASP A 1 96 ? -9.024 -5.077 2.860 1.00 95.69 96 ASP A C 1
ATOM 744 O O . ASP A 1 96 ? -9.507 -6.009 2.216 1.00 95.69 96 ASP A O 1
ATOM 748 N N . GLY A 1 97 ? -7.966 -4.391 2.412 1.00 95.56 97 GLY A N 1
ATOM 749 C CA . GLY A 1 97 ? -7.234 -4.758 1.208 1.00 95.56 97 GLY A CA 1
ATOM 750 C C . GLY A 1 97 ? -6.439 -3.622 0.574 1.00 95.56 97 GLY A C 1
ATOM 751 O O . GLY A 1 97 ? -6.059 -2.636 1.210 1.00 95.56 97 GLY A O 1
ATOM 752 N N . ILE A 1 98 ? -6.194 -3.797 -0.722 1.00 96.06 98 ILE A N 1
ATOM 753 C CA . ILE A 1 98 ? -5.318 -2.961 -1.537 1.00 96.06 98 ILE A CA 1
ATOM 754 C C . ILE A 1 98 ? -6.074 -2.484 -2.773 1.00 96.06 98 ILE A C 1
ATOM 756 O O . ILE A 1 98 ? -6.763 -3.260 -3.435 1.00 96.06 98 ILE A O 1
ATOM 760 N N . ASP A 1 99 ? -5.885 -1.215 -3.101 1.00 96.12 99 ASP A N 1
ATOM 761 C CA . ASP A 1 99 ? -6.174 -0.641 -4.407 1.00 96.12 99 ASP A CA 1
ATOM 762 C C . ASP A 1 99 ? -4.859 -0.461 -5.177 1.00 96.12 99 ASP A C 1
ATOM 764 O O . ASP A 1 99 ? -3.847 -0.076 -4.594 1.00 96.12 99 ASP A O 1
ATOM 768 N N . VAL A 1 100 ? -4.840 -0.784 -6.471 1.00 94.94 100 VAL A N 1
ATOM 769 C CA . VAL A 1 100 ? -3.623 -0.710 -7.297 1.00 94.94 100 VAL A CA 1
ATOM 770 C C . VAL A 1 100 ? -3.831 0.322 -8.395 1.00 94.94 100 VAL A C 1
ATOM 772 O O . VAL A 1 100 ? -4.246 -0.008 -9.508 1.00 94.94 100 VAL A O 1
ATOM 775 N N . ASP A 1 101 ? -3.481 1.561 -8.074 1.00 92.31 101 ASP A N 1
ATOM 776 C CA . ASP A 1 101 ? -3.504 2.716 -8.966 1.00 92.31 101 ASP A CA 1
ATOM 777 C C . ASP A 1 101 ? -2.192 2.801 -9.776 1.00 92.31 101 ASP A C 1
ATOM 779 O O . ASP A 1 101 ? -1.344 3.678 -9.609 1.00 92.31 101 ASP A O 1
ATOM 783 N N . TYR A 1 102 ? -1.932 1.791 -10.609 1.00 91.25 102 TYR A N 1
ATOM 784 C CA . TYR A 1 102 ? -0.689 1.719 -11.379 1.00 91.25 102 TYR A CA 1
ATOM 785 C C . TYR A 1 102 ? -0.748 2.574 -12.655 1.00 91.25 102 TYR A C 1
ATOM 787 O O . TYR A 1 102 ? -1.265 2.144 -13.686 1.00 91.25 102 TYR A O 1
ATOM 795 N N . GLU A 1 103 ? -0.125 3.753 -12.598 1.00 87.88 103 GLU A N 1
ATOM 796 C CA . GLU A 1 103 ? -0.042 4.715 -13.709 1.00 87.88 103 GLU A CA 1
ATOM 797 C C . GLU A 1 103 ? 1.403 4.893 -14.226 1.00 87.88 103 GLU A C 1
ATOM 799 O O . GLU A 1 103 ? 2.032 5.934 -14.000 1.00 87.88 103 GLU A O 1
ATOM 804 N N . PRO A 1 104 ? 2.005 3.899 -14.904 1.00 84.12 104 PRO A N 1
ATOM 805 C CA . PRO A 1 104 ? 3.400 4.010 -15.310 1.00 84.12 104 PRO A CA 1
ATOM 806 C C . PRO A 1 104 ? 3.596 5.200 -16.251 1.00 84.12 104 PRO A C 1
ATOM 808 O O . PRO A 1 104 ? 2.999 5.251 -17.314 1.00 84.12 104 PRO A O 1
ATOM 811 N N . ASN A 1 105 ? 4.477 6.140 -15.911 1.00 74.50 105 ASN A N 1
ATOM 812 C CA . ASN A 1 105 ? 4.690 7.385 -16.667 1.00 74.50 105 ASN A CA 1
ATOM 813 C C . ASN A 1 105 ? 3.465 8.331 -16.748 1.00 74.50 105 ASN A C 1
ATOM 815 O O . ASN A 1 105 ? 3.414 9.142 -17.674 1.00 74.50 105 ASN A O 1
ATOM 819 N N . GLY A 1 106 ? 2.492 8.236 -15.834 1.00 68.25 106 GLY A N 1
ATOM 820 C CA . GLY A 1 106 ? 1.403 9.220 -15.693 1.00 68.25 106 GLY A CA 1
ATOM 821 C C . GLY A 1 106 ? 0.385 9.282 -16.842 1.00 68.25 106 GLY A C 1
ATOM 822 O O . GLY A 1 106 ? -0.421 10.203 -16.902 1.00 68.25 106 GLY A O 1
ATOM 823 N N . SER A 1 107 ? 0.408 8.331 -17.784 1.00 65.69 107 SER A N 1
ATOM 824 C CA . SER A 1 107 ? -0.584 8.228 -18.865 1.00 65.69 107 SER A CA 1
ATOM 825 C C . SER A 1 107 ? -0.966 6.773 -19.120 1.00 65.69 107 SER A C 1
ATOM 827 O O . SER A 1 107 ? -0.099 5.896 -19.166 1.00 65.69 107 SER A O 1
ATOM 829 N N . PHE A 1 108 ? -2.254 6.528 -19.387 1.00 64.31 108 PHE A N 1
ATOM 830 C CA . PHE A 1 108 ? -2.770 5.226 -19.827 1.00 64.31 108 PHE A CA 1
ATOM 831 C C . PHE A 1 108 ? -2.032 4.674 -21.056 1.00 64.31 108 PHE A C 1
ATOM 833 O O . PHE A 1 108 ? -1.915 3.458 -21.202 1.00 64.31 108 PHE A O 1
ATOM 840 N N . ASP A 1 109 ? -1.472 5.539 -21.908 1.00 67.75 109 ASP A N 1
ATOM 841 C CA . ASP A 1 109 ? -0.744 5.125 -23.113 1.00 67.75 109 ASP A CA 1
ATOM 842 C C . ASP A 1 109 ? 0.481 4.260 -22.803 1.00 67.75 109 ASP A C 1
ATOM 844 O O . ASP A 1 109 ? 0.909 3.453 -23.629 1.00 67.75 109 ASP A O 1
ATOM 848 N N . ALA A 1 110 ? 1.046 4.393 -21.605 1.00 70.62 110 ALA A N 1
ATOM 849 C CA . ALA A 1 110 ? 2.194 3.611 -21.185 1.00 70.62 110 ALA A CA 1
ATOM 850 C C . ALA A 1 110 ? 1.857 2.144 -20.895 1.00 70.62 110 ALA A C 1
ATOM 852 O O . ALA A 1 110 ? 2.767 1.317 -20.927 1.00 70.62 110 ALA A O 1
ATOM 853 N N . LEU A 1 111 ? 0.587 1.799 -20.659 1.00 72.56 111 LEU A N 1
ATOM 854 C CA . LEU A 1 111 ? 0.149 0.404 -20.541 1.00 72.56 111 LEU A CA 1
ATOM 855 C C . LEU A 1 111 ? 0.153 -0.332 -21.891 1.00 72.56 111 LEU A C 1
ATOM 857 O O . LEU A 1 111 ? 0.064 -1.555 -21.912 1.00 72.56 111 LEU A O 1
ATOM 861 N N . ASN A 1 112 ? 0.337 0.377 -23.012 1.00 81.62 112 ASN A N 1
ATOM 862 C CA . ASN A 1 112 ? 0.566 -0.247 -24.319 1.00 81.62 112 ASN A CA 1
ATOM 863 C C . ASN A 1 112 ? 1.979 -0.855 -24.460 1.00 81.62 112 ASN A C 1
ATOM 865 O O . ASN A 1 112 ? 2.299 -1.436 -25.498 1.00 81.62 112 ASN A O 1
ATOM 869 N N . ASP A 1 113 ? 2.834 -0.729 -23.441 1.00 88.81 113 ASP A N 1
ATOM 870 C CA . ASP A 1 113 ? 4.108 -1.440 -23.352 1.00 88.81 113 ASP A CA 1
ATOM 871 C C . ASP A 1 113 ? 3.907 -2.818 -22.706 1.00 88.81 113 ASP A C 1
ATOM 873 O O . ASP A 1 113 ? 3.463 -2.930 -21.559 1.00 88.81 113 ASP A O 1
ATOM 877 N N . ILE A 1 114 ? 4.292 -3.871 -23.430 1.00 90.12 114 ILE A N 1
ATOM 878 C CA . ILE A 1 114 ? 4.114 -5.255 -22.984 1.00 90.12 114 ILE A CA 1
ATOM 879 C C . ILE A 1 114 ? 4.810 -5.548 -21.650 1.00 90.12 114 ILE A C 1
ATOM 881 O O . ILE A 1 114 ? 4.268 -6.286 -20.836 1.00 90.12 114 ILE A O 1
ATOM 885 N N . ASN A 1 115 ? 5.963 -4.933 -21.365 1.00 90.75 115 ASN A N 1
ATOM 886 C CA . ASN A 1 115 ? 6.686 -5.189 -20.119 1.00 90.75 115 ASN A CA 1
ATOM 887 C C . ASN A 1 115 ? 5.954 -4.593 -18.914 1.00 90.75 115 ASN A C 1
ATOM 889 O O . ASN A 1 115 ? 5.958 -5.184 -17.836 1.00 90.75 115 ASN A O 1
ATOM 893 N N . LYS A 1 116 ? 5.322 -3.428 -19.090 1.00 90.62 116 LYS A N 1
ATOM 894 C CA . LYS A 1 116 ? 4.545 -2.764 -18.033 1.00 90.62 116 LYS A CA 1
ATOM 895 C C . LYS A 1 116 ? 3.221 -3.482 -17.786 1.00 90.62 116 LYS A C 1
ATOM 897 O O . LYS A 1 116 ? 2.837 -3.661 -16.633 1.00 90.62 116 LYS A O 1
ATOM 902 N N . ALA A 1 117 ? 2.568 -3.949 -18.850 1.00 90.62 117 ALA A N 1
ATOM 903 C CA . ALA A 1 117 ? 1.370 -4.777 -18.747 1.00 90.62 117 ALA A CA 1
ATOM 904 C C . ALA A 1 117 ? 1.666 -6.124 -18.059 1.00 90.62 117 ALA A C 1
ATOM 906 O O . ALA A 1 117 ? 0.990 -6.486 -17.095 1.00 90.62 117 ALA A O 1
ATOM 907 N N . ASP A 1 118 ? 2.721 -6.828 -18.484 1.00 94.44 118 ASP A N 1
ATOM 908 C CA . ASP A 1 118 ? 3.152 -8.090 -17.871 1.00 94.44 118 ASP A CA 1
ATOM 909 C C . ASP A 1 118 ? 3.539 -7.906 -16.403 1.00 94.44 118 ASP A C 1
ATOM 911 O O . ASP A 1 118 ? 3.232 -8.757 -15.563 1.00 94.44 118 ASP A O 1
ATOM 915 N N . PHE A 1 119 ? 4.209 -6.798 -16.075 1.00 94.62 119 PHE A N 1
ATOM 916 C CA . PHE A 1 119 ? 4.493 -6.443 -14.691 1.00 94.62 119 PHE A CA 1
ATOM 917 C C . PHE A 1 119 ? 3.212 -6.281 -13.881 1.00 94.62 119 PHE A C 1
ATOM 919 O O . PHE A 1 119 ? 3.114 -6.901 -12.827 1.00 94.62 119 PHE A O 1
ATOM 926 N N . TYR A 1 120 ? 2.235 -5.509 -14.363 1.00 94.00 120 TYR A N 1
ATOM 927 C CA . TYR A 1 120 ? 0.983 -5.299 -13.639 1.00 94.00 120 TYR A CA 1
ATOM 928 C C . TYR A 1 120 ? 0.287 -6.630 -13.341 1.00 94.00 120 TYR A C 1
ATOM 930 O O . TYR A 1 120 ? -0.062 -6.894 -12.193 1.00 94.00 120 TYR A O 1
ATOM 938 N N . VAL A 1 121 ? 0.184 -7.518 -14.338 1.00 95.44 121 VAL A N 1
ATOM 939 C CA . VAL A 1 121 ? -0.397 -8.859 -14.166 1.00 95.44 121 VAL A CA 1
ATOM 940 C C . VAL A 1 121 ? 0.364 -9.668 -13.113 1.00 95.44 121 VAL A C 1
ATOM 942 O O . VAL A 1 121 ? -0.260 -10.260 -12.231 1.00 95.44 121 VAL A O 1
ATOM 945 N N . LYS A 1 122 ? 1.701 -9.684 -13.161 1.00 97.19 122 LYS A N 1
ATOM 946 C CA . LYS A 1 122 ? 2.527 -10.374 -12.154 1.00 97.19 122 LYS A CA 1
ATOM 947 C C . LYS A 1 122 ? 2.343 -9.775 -10.764 1.00 97.19 122 LYS A C 1
ATOM 949 O O . LYS A 1 122 ? 2.214 -10.523 -9.802 1.00 97.19 122 LYS A O 1
ATOM 954 N N . TYR A 1 123 ? 2.307 -8.451 -10.668 1.00 96.56 123 TYR A N 1
ATOM 955 C CA . TYR A 1 123 ? 2.192 -7.720 -9.415 1.00 96.56 123 TYR A CA 1
ATOM 956 C C . TYR A 1 123 ? 0.860 -8.012 -8.722 1.00 96.56 123 TYR A C 1
ATOM 958 O O . TYR A 1 123 ? 0.857 -8.464 -7.580 1.00 96.56 123 TYR A O 1
ATOM 966 N N . VAL A 1 124 ? -0.268 -7.874 -9.429 1.00 96.31 124 VAL A N 1
ATOM 967 C CA . VAL A 1 124 ? -1.590 -8.178 -8.853 1.00 96.31 124 VAL A CA 1
ATOM 968 C C . VAL A 1 124 ? -1.782 -9.670 -8.585 1.00 96.31 124 VAL A C 1
ATOM 970 O O . VAL A 1 124 ? -2.482 -10.033 -7.646 1.00 96.31 124 VAL A O 1
ATOM 973 N N . THR A 1 125 ? -1.156 -10.552 -9.373 1.00 97.50 125 THR A N 1
ATOM 974 C CA . THR A 1 125 ? -1.179 -11.998 -9.096 1.00 97.50 125 THR A CA 1
ATOM 975 C C . THR A 1 125 ? -0.448 -12.299 -7.795 1.00 97.50 125 THR A C 1
ATOM 977 O O . THR A 1 125 ? -0.990 -13.002 -6.952 1.00 97.50 125 THR A O 1
ATOM 980 N N . LYS A 1 126 ? 0.739 -11.712 -7.607 1.00 96.81 126 LYS A N 1
ATOM 981 C CA . LYS A 1 126 ? 1.559 -11.914 -6.414 1.00 96.81 126 LYS A CA 1
ATOM 982 C C . LYS A 1 126 ? 0.932 -11.302 -5.161 1.00 96.81 126 LYS A C 1
ATOM 984 O O . LYS A 1 126 ? 0.982 -11.915 -4.106 1.00 96.81 126 LYS A O 1
ATOM 989 N N . LEU A 1 127 ? 0.297 -10.132 -5.264 1.00 95.50 127 LEU A N 1
ATOM 990 C CA . LEU A 1 127 ? -0.443 -9.536 -4.144 1.00 95.50 127 LEU A CA 1
ATOM 991 C C . LEU A 1 127 ? -1.573 -10.438 -3.631 1.00 95.50 127 LEU A C 1
ATOM 993 O O . LEU A 1 127 ? -1.860 -10.402 -2.448 1.00 95.50 127 LEU A O 1
ATOM 997 N N . ARG A 1 128 ? -2.187 -11.257 -4.494 1.00 94.31 128 ARG A N 1
ATOM 998 C CA . ARG A 1 128 ? -3.258 -12.195 -4.109 1.00 94.31 128 ARG A CA 1
ATOM 999 C C . ARG A 1 128 ? -2.762 -13.473 -3.427 1.00 94.31 128 ARG A C 1
ATOM 1001 O O . ARG A 1 128 ? -3.587 -14.305 -3.057 1.00 94.31 128 ARG A O 1
ATOM 1008 N N . GLU A 1 129 ? -1.450 -13.685 -3.367 1.00 94.50 129 GLU A N 1
ATOM 1009 C CA . GLU A 1 129 ? -0.853 -14.827 -2.664 1.00 94.50 129 GLU A CA 1
ATOM 1010 C C . GLU A 1 129 ? -0.785 -14.601 -1.146 1.00 94.50 129 GLU A C 1
ATOM 1012 O O . GLU A 1 129 ? -0.586 -15.568 -0.409 1.00 94.50 129 GLU A O 1
ATOM 1017 N N . TYR A 1 130 ? -0.966 -13.350 -0.711 1.00 88.00 130 TYR A N 1
ATOM 1018 C CA . TYR A 1 13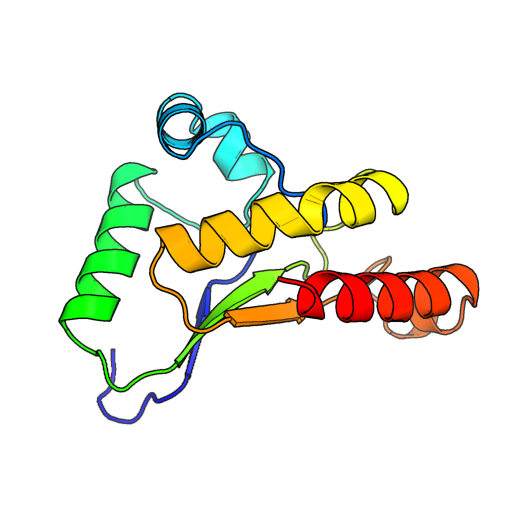0 ? -1.039 -12.905 0.679 1.00 88.00 130 TYR A CA 1
ATOM 1019 C C . TYR A 1 130 ? -2.489 -12.540 1.009 1.00 88.00 130 TYR A C 1
ATOM 1021 O O . TYR A 1 130 ? -2.929 -12.904 2.119 1.00 88.00 130 TYR A O 1
#

pLDDT: mean 86.67, std 9.35, range [60.88, 97.5]

Sequence (130 aa):
ISPDVNLLYLSFAKLDLSYDDISSLIATPALFKSLIGLEYIGINEYFNDALQLRKARPDIIMLLSLGGENYQPISLDAALNSTEKIANLVDELGFDGIDVDYEPNGSFDALNDINKADFYVKYVTKLREY